Protein AF-A0A5S3WKJ3-F1 (afdb_monomer_lite)

Structure (mmCIF, N/CA/C/O backbone):
data_AF-A0A5S3WKJ3-F1
#
_entry.id   AF-A0A5S3WKJ3-F1
#
loop_
_atom_site.group_PDB
_atom_site.id
_atom_site.type_symbol
_atom_site.label_atom_id
_atom_site.label_alt_id
_atom_site.label_comp_id
_atom_site.label_asym_id
_atom_site.label_entity_id
_atom_site.label_seq_id
_atom_site.pdbx_PDB_ins_code
_atom_site.Cartn_x
_atom_site.Cartn_y
_atom_site.Cartn_z
_atom_site.occupancy
_atom_site.B_iso_or_equiv
_atom_site.auth_seq_id
_atom_site.auth_comp_id
_atom_site.auth_asym_id
_atom_site.auth_atom_id
_atom_site.pdbx_PDB_model_num
ATOM 1 N N . LYS A 1 1 ? 19.993 8.727 -23.103 1.00 55.28 1 LYS A N 1
ATOM 2 C CA . LYS A 1 1 ? 21.147 7.819 -22.820 1.00 55.28 1 LYS A CA 1
ATOM 3 C C . LYS A 1 1 ? 21.084 6.4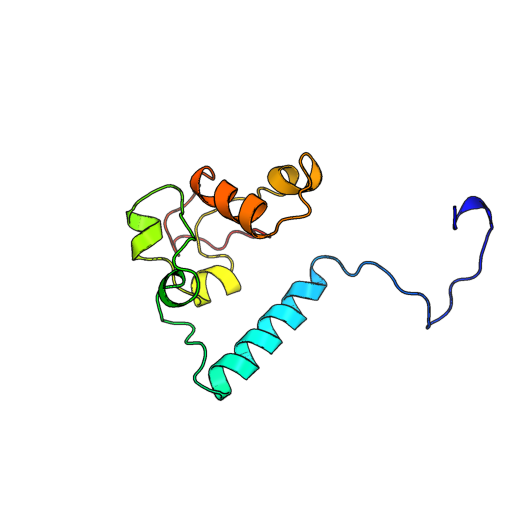81 -23.563 1.00 55.28 1 LYS A C 1
ATOM 5 O O . LYS A 1 1 ? 22.093 6.145 -24.166 1.00 55.28 1 LYS A O 1
ATOM 10 N N . TYR A 1 2 ? 19.975 5.727 -23.538 1.00 63.88 2 TYR A N 1
ATOM 11 C CA . TYR A 1 2 ? 19.833 4.488 -24.336 1.00 63.88 2 TYR A CA 1
ATOM 12 C C . TYR A 1 2 ? 19.196 4.725 -25.713 1.00 63.88 2 TYR A C 1
ATOM 14 O O . TYR A 1 2 ? 19.666 4.171 -26.702 1.00 63.88 2 TYR A O 1
ATOM 22 N N . TYR A 1 3 ? 18.191 5.607 -25.779 1.00 66.69 3 TYR A N 1
ATOM 23 C CA . TYR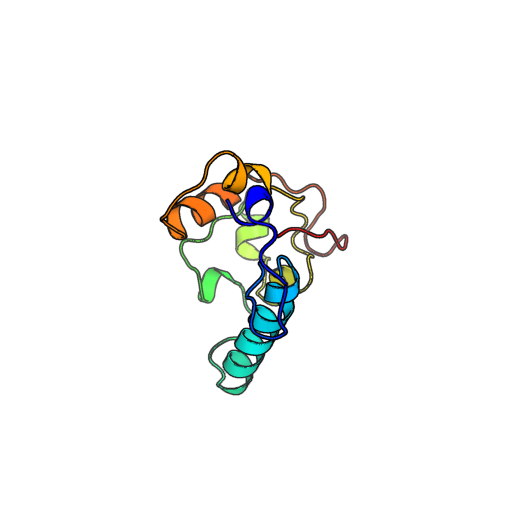 A 1 3 ? 17.475 5.958 -27.011 1.00 66.69 3 TYR A CA 1
ATOM 24 C C . TYR A 1 3 ? 18.409 6.503 -28.106 1.00 66.69 3 TYR A C 1
ATOM 26 O O 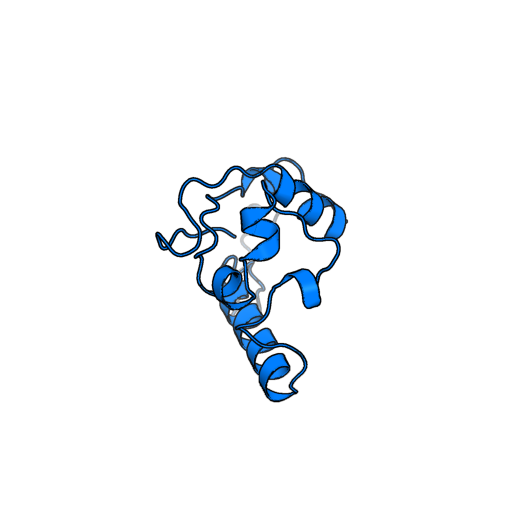. TYR A 1 3 ? 18.443 5.981 -29.217 1.00 66.69 3 TYR A O 1
ATOM 34 N N . ASP A 1 4 ? 19.268 7.461 -27.751 1.00 82.00 4 ASP A N 1
ATOM 35 C CA . ASP A 1 4 ? 20.190 8.133 -28.684 1.00 82.00 4 ASP A CA 1
ATOM 36 C C . ASP A 1 4 ? 21.238 7.186 -29.290 1.00 82.00 4 ASP A C 1
ATOM 38 O O . ASP A 1 4 ? 21.791 7.448 -30.354 1.00 82.00 4 ASP A O 1
ATOM 42 N N . LYS A 1 5 ? 21.513 6.068 -28.609 1.00 85.75 5 LYS A N 1
ATOM 43 C CA . LYS A 1 5 ? 22.529 5.085 -29.002 1.00 85.75 5 LYS A CA 1
ATOM 44 C C . LYS A 1 5 ? 21.969 3.934 -29.841 1.00 85.75 5 LYS A C 1
ATOM 46 O O . LYS A 1 5 ? 22.739 3.050 -30.199 1.00 85.75 5 LYS A O 1
ATOM 51 N N . LYS A 1 6 ? 20.656 3.924 -30.127 1.00 87.50 6 LYS A N 1
ATOM 52 C CA . LYS A 1 6 ? 19.959 2.871 -30.895 1.00 87.50 6 LYS A CA 1
ATOM 53 C C . LYS A 1 6 ? 20.316 1.449 -30.434 1.00 87.50 6 LYS A C 1
ATOM 55 O O . LYS A 1 6 ? 20.457 0.542 -31.250 1.00 87.50 6 LYS A O 1
ATOM 60 N N . ILE A 1 7 ? 20.494 1.262 -29.125 1.00 89.00 7 ILE A N 1
ATOM 61 C CA . ILE A 1 7 ? 20.833 -0.046 -28.558 1.00 89.00 7 ILE A CA 1
ATOM 62 C C . ILE A 1 7 ? 19.629 -0.978 -28.778 1.00 89.00 7 ILE A C 1
ATOM 64 O O . ILE A 1 7 ? 18.530 -0.620 -28.343 1.00 89.00 7 ILE A O 1
ATOM 68 N N . PRO A 1 8 ? 19.800 -2.141 -29.439 1.00 91.25 8 PRO A N 1
ATOM 69 C CA . PRO A 1 8 ? 18.707 -3.081 -29.651 1.00 91.25 8 PRO A CA 1
ATOM 70 C C . PRO A 1 8 ? 18.118 -3.570 -28.328 1.00 91.25 8 PRO A C 1
ATOM 72 O O . PRO A 1 8 ? 18.849 -3.875 -27.384 1.00 91.25 8 PRO A O 1
ATOM 75 N N . VAL A 1 9 ? 16.791 -3.669 -28.272 1.00 93.19 9 VAL A N 1
ATOM 76 C CA . VAL A 1 9 ? 16.100 -4.327 -27.160 1.00 93.19 9 VAL A CA 1
ATOM 77 C C . VAL A 1 9 ? 16.241 -5.838 -27.315 1.00 93.19 9 VAL A C 1
ATOM 79 O O . VAL A 1 9 ? 16.088 -6.388 -28.402 1.00 93.19 9 VAL A O 1
ATOM 82 N N . THR A 1 10 ? 16.511 -6.505 -26.203 1.00 94.12 10 THR A N 1
ATOM 83 C CA . THR A 1 10 ? 16.619 -7.954 -26.060 1.00 94.12 10 THR A CA 1
ATOM 84 C C . THR A 1 10 ? 15.654 -8.431 -24.971 1.00 94.12 10 THR A C 1
ATOM 86 O O . THR A 1 10 ? 15.255 -7.631 -24.117 1.00 94.12 10 THR A O 1
ATOM 89 N N . PRO A 1 11 ? 15.328 -9.734 -24.920 1.00 96.56 11 PRO A N 1
ATOM 90 C CA . PRO A 1 11 ? 14.527 -10.300 -23.833 1.00 96.56 11 PRO A CA 1
ATOM 91 C C . PRO A 1 11 ? 15.120 -10.104 -22.426 1.00 96.56 11 PRO A C 1
ATOM 93 O O . PRO A 1 11 ? 14.387 -10.178 -21.447 1.00 96.56 11 PRO A O 1
ATOM 96 N N . ASN A 1 12 ? 16.426 -9.828 -22.312 1.00 95.12 12 ASN A N 1
ATOM 97 C CA . ASN A 1 12 ? 17.120 -9.652 -21.032 1.00 95.12 12 ASN A CA 1
ATOM 98 C C . ASN A 1 12 ? 17.157 -8.192 -20.550 1.00 95.12 12 ASN A C 1
ATOM 100 O O . ASN A 1 12 ? 17.713 -7.902 -19.489 1.00 95.12 12 ASN A O 1
ATOM 104 N N . ASN A 1 13 ? 16.619 -7.244 -21.322 1.00 93.06 13 ASN A N 1
ATOM 105 C CA . ASN A 1 13 ? 16.571 -5.853 -20.891 1.00 93.06 13 ASN A CA 1
ATOM 106 C C . ASN A 1 13 ? 15.572 -5.678 -19.742 1.00 93.06 13 ASN A C 1
ATOM 108 O O . ASN A 1 13 ? 14.414 -6.074 -19.838 1.00 93.06 13 ASN A O 1
ATOM 112 N N . LEU A 1 14 ? 16.022 -5.031 -18.666 1.00 94.25 14 LEU A N 1
ATOM 113 C CA . LEU A 1 14 ? 15.169 -4.683 -17.536 1.00 94.25 14 LEU A CA 1
ATOM 114 C C . LEU A 1 14 ? 14.416 -3.382 -17.818 1.00 94.25 14 LEU A C 1
ATOM 116 O O . LEU A 1 14 ? 15.004 -2.388 -18.249 1.00 94.25 14 LEU A O 1
ATOM 120 N N . PHE A 1 15 ? 13.123 -3.386 -17.505 1.00 94.19 15 PHE A N 1
ATOM 121 C CA . PHE A 1 15 ? 12.244 -2.228 -17.613 1.00 94.19 15 PHE A CA 1
ATOM 122 C C . PHE A 1 15 ? 11.518 -2.001 -16.290 1.00 94.19 15 PHE A C 1
ATOM 124 O O . PHE A 1 15 ? 11.228 -2.941 -15.550 1.00 94.19 15 PHE A O 1
ATOM 131 N N . ALA A 1 16 ? 11.193 -0.744 -15.997 1.00 94.44 16 ALA A N 1
ATOM 132 C CA . ALA A 1 16 ? 10.302 -0.436 -14.891 1.00 94.44 16 ALA A CA 1
ATOM 133 C C . ALA A 1 16 ? 8.894 -0.949 -15.227 1.00 94.44 16 ALA A C 1
ATOM 135 O O . ALA A 1 16 ? 8.246 -0.439 -16.137 1.00 94.44 16 ALA A O 1
ATOM 136 N N . ILE A 1 17 ? 8.416 -1.943 -14.478 1.00 96.38 17 ILE A N 1
ATOM 137 C CA . ILE A 1 17 ? 7.096 -2.558 -14.700 1.00 96.38 17 ILE A CA 1
ATOM 138 C C . ILE A 1 17 ? 5.949 -1.800 -14.007 1.00 96.38 17 ILE A C 1
ATOM 140 O O . ILE A 1 17 ? 4.787 -2.191 -14.101 1.00 96.38 17 ILE A O 1
ATOM 144 N N . GLY A 1 18 ? 6.267 -0.718 -13.289 1.00 94.62 18 GLY A N 1
ATOM 145 C CA . GLY A 1 18 ? 5.292 0.156 -12.639 1.00 94.62 18 GLY A CA 1
ATOM 146 C C . GLY A 1 18 ? 4.325 -0.607 -11.732 1.00 94.62 18 GLY A C 1
ATOM 147 O O . GLY A 1 18 ? 4.737 -1.362 -10.851 1.00 94.62 18 GLY A O 1
ATOM 148 N N . SER A 1 19 ? 3.025 -0.410 -11.950 1.00 96.25 19 SER A N 1
ATOM 149 C CA . SER A 1 19 ? 1.971 -1.007 -11.123 1.00 96.25 19 SER A CA 1
ATOM 150 C C . SER A 1 19 ? 1.903 -2.533 -11.174 1.00 96.25 19 SER A C 1
ATOM 152 O O . SER A 1 19 ? 1.307 -3.108 -10.266 1.00 96.25 19 SER A O 1
ATOM 154 N N . CYS A 1 20 ? 2.549 -3.203 -12.137 1.00 97.75 20 CYS A N 1
ATOM 155 C CA . CYS A 1 20 ? 2.663 -4.667 -12.127 1.00 97.75 20 CYS A CA 1
ATOM 156 C C . CYS A 1 20 ? 3.356 -5.182 -10.854 1.00 97.75 20 CYS A C 1
ATOM 158 O O . CYS A 1 20 ? 3.055 -6.279 -10.391 1.00 97.75 20 CYS A O 1
ATOM 160 N N . THR A 1 21 ? 4.202 -4.362 -10.219 1.00 97.88 21 THR A N 1
ATOM 161 C CA . THR A 1 21 ? 4.813 -4.662 -8.916 1.00 97.88 21 THR A CA 1
ATOM 162 C C . THR A 1 21 ? 3.777 -4.978 -7.830 1.00 97.88 21 THR A C 1
ATOM 164 O O . THR A 1 21 ? 4.061 -5.782 -6.947 1.00 97.88 21 THR A O 1
ATOM 167 N N . LYS A 1 22 ? 2.553 -4.427 -7.901 1.00 97.88 22 LYS A N 1
ATOM 168 C CA . LYS A 1 22 ? 1.496 -4.692 -6.905 1.00 97.88 22 LYS A CA 1
ATOM 169 C C . LYS A 1 22 ? 1.085 -6.161 -6.856 1.00 97.88 22 LYS A C 1
ATOM 171 O O . LYS A 1 22 ? 0.777 -6.649 -5.776 1.00 97.88 22 LYS A O 1
ATOM 176 N N . ALA A 1 23 ? 1.119 -6.868 -7.989 1.00 98.12 23 ALA A N 1
ATOM 177 C CA . ALA A 1 23 ? 0.834 -8.301 -8.018 1.00 98.12 23 ALA A CA 1
ATOM 178 C C . ALA A 1 23 ? 1.875 -9.086 -7.204 1.00 98.12 23 ALA A C 1
ATOM 180 O O . ALA A 1 23 ? 1.512 -9.968 -6.431 1.00 98.12 23 ALA A O 1
ATOM 181 N N . LEU A 1 24 ? 3.155 -8.706 -7.303 1.00 98.31 24 LEU A N 1
ATOM 182 C CA . LEU A 1 24 ? 4.220 -9.297 -6.494 1.00 98.31 24 LEU A CA 1
ATOM 183 C C . LEU A 1 24 ? 4.056 -8.930 -5.013 1.00 98.31 24 LEU A C 1
ATOM 185 O O . LEU A 1 24 ? 4.203 -9.790 -4.155 1.00 98.31 24 LEU A O 1
ATOM 189 N N . THR A 1 25 ? 3.708 -7.677 -4.694 1.00 98.12 25 THR A N 1
ATOM 190 C CA . THR A 1 25 ? 3.417 -7.265 -3.310 1.00 98.12 25 THR A CA 1
ATOM 191 C C . THR A 1 25 ? 2.259 -8.064 -2.708 1.00 98.12 25 THR A C 1
ATOM 193 O O . T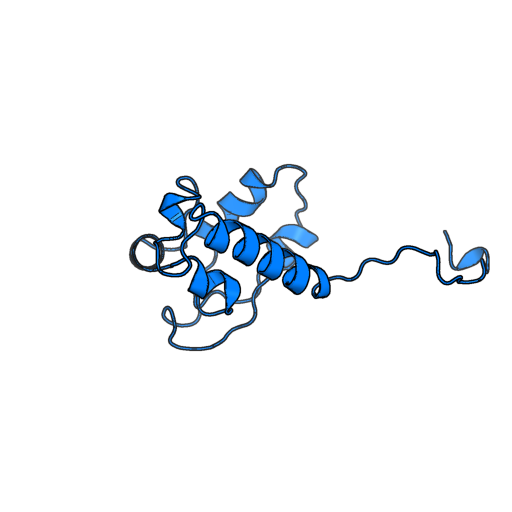HR A 1 25 ? 2.372 -8.518 -1.572 1.00 98.12 25 THR A O 1
ATOM 196 N N . ALA A 1 26 ? 1.175 -8.269 -3.460 1.00 98.25 26 ALA A N 1
ATOM 197 C CA . ALA A 1 26 ? 0.032 -9.065 -3.020 1.00 98.25 26 ALA A CA 1
ATOM 198 C C . ALA A 1 26 ? 0.414 -10.536 -2.798 1.00 98.25 26 ALA A C 1
ATOM 200 O O . ALA A 1 26 ? 0.085 -11.081 -1.752 1.00 98.25 26 ALA A O 1
ATOM 201 N N . ALA A 1 27 ? 1.171 -11.146 -3.717 1.00 98.44 27 ALA A N 1
ATOM 202 C CA . ALA A 1 27 ? 1.656 -12.517 -3.555 1.00 98.44 27 ALA A CA 1
ATOM 203 C C . ALA A 1 27 ? 2.558 -12.676 -2.316 1.00 98.44 27 ALA A C 1
ATOM 205 O O . ALA A 1 27 ? 2.432 -13.646 -1.578 1.00 98.44 27 ALA A O 1
ATOM 206 N N . THR A 1 28 ? 3.430 -11.703 -2.033 1.00 98.44 28 THR A N 1
ATOM 207 C CA . THR A 1 28 ? 4.252 -11.718 -0.812 1.00 98.44 28 THR A CA 1
ATOM 208 C C . THR A 1 28 ? 3.405 -11.623 0.458 1.00 98.44 28 THR A C 1
ATOM 210 O O . THR A 1 28 ? 3.723 -12.278 1.446 1.00 98.44 28 THR A O 1
ATOM 213 N N . LEU A 1 29 ? 2.334 -10.820 0.455 1.00 98.38 29 LEU A N 1
ATOM 214 C CA . LEU A 1 29 ? 1.400 -10.761 1.585 1.00 98.38 29 LEU A CA 1
ATOM 215 C C . LEU A 1 29 ? 0.667 -12.093 1.792 1.00 98.38 29 LEU A C 1
ATOM 217 O O . LEU A 1 29 ? 0.425 -12.455 2.938 1.00 98.38 29 LEU A O 1
ATOM 221 N N . ASP A 1 30 ? 0.392 -12.829 0.716 1.00 98.31 30 ASP A N 1
ATOM 222 C CA . ASP A 1 30 ? -0.242 -14.152 0.759 1.00 98.31 30 ASP A CA 1
ATOM 223 C C . ASP A 1 30 ? 0.645 -15.203 1.408 1.00 98.31 30 ASP A C 1
ATOM 225 O O . ASP A 1 30 ? 0.230 -15.853 2.363 1.00 98.31 30 ASP A O 1
ATOM 229 N N . LEU A 1 31 ? 1.920 -15.246 1.022 1.00 98.69 31 LEU A N 1
ATOM 230 C CA . LEU A 1 31 ? 2.906 -16.094 1.694 1.00 98.69 31 LEU A CA 1
ATOM 231 C C . LEU A 1 31 ? 3.028 -15.759 3.191 1.00 98.69 31 LEU A C 1
ATOM 233 O O . LEU A 1 31 ? 3.160 -16.647 4.029 1.00 98.69 31 LEU A O 1
ATOM 237 N N . LEU A 1 32 ? 2.969 -14.471 3.552 1.00 98.56 32 LEU A N 1
ATOM 238 C CA . LEU A 1 32 ? 2.986 -14.055 4.957 1.00 98.56 32 LEU A CA 1
ATOM 239 C C . LEU A 1 32 ? 1.703 -14.440 5.699 1.00 98.56 32 LEU A C 1
ATOM 241 O O . LEU A 1 32 ? 1.757 -14.663 6.910 1.00 98.56 32 LEU A O 1
ATOM 245 N N . GLN A 1 33 ? 0.563 -14.492 5.014 1.00 98.38 33 GLN A N 1
ATOM 246 C CA . GLN A 1 33 ? -0.683 -14.951 5.607 1.00 98.38 33 GLN A CA 1
ATOM 247 C C . GLN A 1 33 ? -0.686 -16.464 5.833 1.00 98.38 33 GLN A C 1
ATOM 249 O O . GLN A 1 33 ? -1.075 -16.890 6.920 1.00 98.38 33 GLN A O 1
ATOM 254 N N . ASP A 1 34 ? -0.186 -17.254 4.882 1.00 98.44 34 ASP A N 1
ATOM 255 C CA . ASP A 1 34 ? -0.012 -18.705 5.043 1.00 98.44 34 ASP A CA 1
ATOM 256 C C . ASP A 1 34 ? 0.899 -19.034 6.238 1.00 98.44 34 ASP A C 1
ATOM 258 O O . ASP A 1 34 ? 0.618 -19.934 7.032 1.00 98.44 34 ASP A O 1
ATOM 262 N N . ASP A 1 35 ? 1.937 -18.219 6.445 1.00 98.50 35 ASP A N 1
ATOM 263 C CA . ASP A 1 35 ? 2.831 -18.281 7.605 1.00 98.50 35 ASP A CA 1
ATOM 264 C C . ASP A 1 35 ? 2.203 -17.753 8.918 1.00 98.50 35 ASP A C 1
ATOM 266 O O . ASP A 1 35 ? 2.880 -17.698 9.948 1.00 98.50 35 ASP A O 1
ATOM 270 N N . ASN A 1 36 ? 0.937 -17.322 8.912 1.00 98.00 36 ASN A N 1
ATOM 271 C CA . ASN A 1 36 ? 0.241 -16.659 10.025 1.00 98.00 36 ASN A CA 1
ATOM 272 C C . ASN A 1 36 ? 0.932 -15.378 10.545 1.00 98.00 36 ASN A C 1
ATOM 274 O O . ASN A 1 36 ? 0.713 -14.956 11.684 1.00 98.00 36 ASN A O 1
ATOM 278 N N . LYS A 1 37 ? 1.765 -14.728 9.723 1.00 98.38 37 LYS A N 1
ATOM 279 C CA . LYS A 1 37 ? 2.476 -13.481 10.066 1.00 98.38 37 LYS A CA 1
ATOM 280 C C . LYS A 1 37 ? 1.647 -12.235 9.777 1.00 98.38 37 LYS A C 1
ATOM 282 O O . LYS A 1 37 ? 1.849 -11.209 10.422 1.00 98.38 37 LYS A O 1
ATOM 287 N N . VAL A 1 38 ? 0.721 -12.312 8.825 1.00 98.38 38 VAL A N 1
ATOM 288 C CA . VAL A 1 38 ? -0.219 -11.241 8.467 1.00 98.38 38 VAL A CA 1
ATOM 289 C C . VAL A 1 38 ? -1.626 -11.824 8.377 1.00 98.38 38 VAL A C 1
ATOM 291 O O . VAL A 1 38 ? -1.811 -12.948 7.938 1.00 98.38 38 VAL A O 1
ATOM 294 N N . ASN A 1 39 ? -2.632 -11.065 8.797 1.00 98.44 39 ASN A N 1
ATOM 295 C CA . ASN A 1 39 ? -4.036 -11.399 8.597 1.00 98.44 39 ASN A CA 1
ATOM 296 C C . ASN A 1 39 ? -4.704 -10.221 7.893 1.00 98.44 39 ASN A C 1
ATOM 298 O O . ASN A 1 39 ? -4.667 -9.090 8.387 1.00 98.44 39 ASN A O 1
ATOM 302 N N . TYR A 1 40 ? -5.321 -10.486 6.744 1.00 98.44 40 TYR A N 1
ATOM 303 C CA . TYR A 1 40 ? -5.972 -9.457 5.937 1.00 98.44 40 TYR A CA 1
ATOM 304 C C . TYR A 1 40 ? -7.066 -8.683 6.677 1.00 98.44 40 TYR A C 1
ATOM 306 O O . TYR A 1 40 ? -7.277 -7.502 6.391 1.00 98.44 40 TYR A O 1
ATOM 314 N N . ASP A 1 41 ? -7.724 -9.317 7.643 1.00 98.31 41 ASP A N 1
ATOM 315 C CA . ASP A 1 41 ? -8.862 -8.771 8.380 1.00 98.31 41 ASP A CA 1
ATOM 316 C C . ASP A 1 41 ? -8.474 -8.121 9.715 1.00 98.31 41 ASP A C 1
ATOM 318 O O . ASP A 1 41 ? -9.343 -7.710 10.485 1.00 98.31 41 ASP A O 1
ATOM 322 N N . LYS A 1 42 ? -7.169 -7.961 9.970 1.00 98.50 42 LYS A N 1
ATOM 323 C CA . LYS A 1 42 ? -6.648 -7.224 11.125 1.00 98.50 42 LYS A CA 1
ATOM 324 C C . LYS A 1 42 ? -6.327 -5.760 10.802 1.00 98.50 42 LYS A C 1
ATOM 326 O O . LYS A 1 42 ? -5.939 -5.453 9.667 1.00 98.50 42 LYS A O 1
ATOM 331 N N . PRO A 1 43 ? -6.440 -4.845 11.789 1.00 98.25 43 PRO A N 1
ATOM 332 C CA . PRO A 1 43 ? -6.015 -3.457 11.644 1.00 98.25 43 PRO A CA 1
ATOM 333 C C . PRO A 1 43 ? -4.576 -3.367 11.138 1.00 98.25 43 PRO A C 1
ATOM 335 O O . PRO A 1 43 ? -3.667 -3.968 11.710 1.00 98.25 43 PRO A O 1
ATOM 338 N N . VAL A 1 44 ? -4.335 -2.571 10.094 1.00 97.94 44 VAL A N 1
ATOM 339 C CA . VAL A 1 44 ? -2.987 -2.457 9.503 1.00 97.94 44 VAL A CA 1
ATOM 340 C C . VAL A 1 44 ? -1.947 -1.965 10.518 1.00 97.94 44 VAL A C 1
ATOM 342 O O . VAL A 1 44 ? -0.772 -2.327 10.461 1.00 97.94 44 VAL A O 1
ATOM 345 N N . ARG A 1 45 ? -2.389 -1.166 11.491 1.00 97.81 45 ARG A N 1
ATOM 346 C CA . ARG A 1 45 ? -1.542 -0.595 12.540 1.00 97.81 45 ARG A CA 1
ATOM 347 C C . ARG A 1 45 ? -1.048 -1.611 13.569 1.00 97.81 45 ARG A C 1
ATOM 349 O O . ARG A 1 45 ? -0.119 -1.278 14.295 1.00 97.81 45 ARG A O 1
ATOM 356 N N . GLU A 1 46 ? -1.589 -2.833 13.606 1.00 97.94 46 GLU A N 1
ATOM 357 C CA . GLU A 1 46 ? -0.961 -3.933 14.358 1.00 97.94 46 GLU A CA 1
ATOM 358 C C . GLU A 1 46 ? 0.418 -4.285 13.779 1.00 97.94 46 GLU A C 1
ATOM 360 O O . GLU A 1 46 ? 1.334 -4.632 14.519 1.00 97.94 46 GLU A O 1
ATOM 365 N N . TYR A 1 47 ? 0.583 -4.143 12.460 1.00 97.50 47 TYR A N 1
ATOM 366 C CA . TYR A 1 47 ? 1.827 -4.439 11.746 1.00 97.50 47 TYR A CA 1
ATOM 367 C C . TYR A 1 47 ? 2.686 -3.188 11.519 1.00 97.50 47 TYR A C 1
ATOM 369 O O . TYR A 1 47 ? 3.911 -3.273 11.449 1.00 97.50 47 TYR A O 1
ATOM 377 N N . LEU A 1 48 ? 2.049 -2.018 11.397 1.00 96.31 48 LEU A N 1
ATOM 378 C CA . LEU A 1 48 ? 2.693 -0.728 11.135 1.00 96.31 48 LEU A CA 1
ATOM 379 C C . LEU A 1 48 ? 2.248 0.326 12.169 1.00 96.31 48 LEU A C 1
ATOM 381 O O . LEU A 1 48 ? 1.477 1.225 11.833 1.00 96.31 48 LEU A O 1
ATOM 385 N N . PRO A 1 49 ? 2.730 0.271 13.423 1.00 95.69 49 PRO A N 1
ATOM 386 C CA . PRO A 1 49 ? 2.224 1.123 14.507 1.00 95.69 49 PRO A CA 1
ATOM 387 C C . PRO A 1 49 ? 2.471 2.625 14.291 1.00 95.69 49 PRO A C 1
ATOM 389 O O . PRO A 1 49 ? 1.726 3.461 14.800 1.00 95.69 49 PRO A O 1
ATOM 392 N N . ALA A 1 50 ? 3.492 2.984 13.506 1.00 95.88 50 ALA A N 1
ATOM 393 C CA . ALA A 1 50 ? 3.802 4.371 13.163 1.00 95.88 50 ALA A CA 1
ATOM 394 C C . ALA A 1 50 ? 2.929 4.944 12.025 1.00 95.88 50 ALA A C 1
ATOM 396 O O . ALA A 1 50 ? 3.001 6.145 11.760 1.00 95.88 50 ALA A O 1
ATOM 397 N N . LEU A 1 51 ? 2.129 4.118 11.339 1.00 97.50 51 LEU A N 1
ATOM 398 C CA . LEU A 1 51 ? 1.253 4.564 10.256 1.00 97.50 51 LEU A CA 1
ATOM 399 C C . LEU A 1 51 ? 0.070 5.362 10.820 1.00 97.50 51 LEU A C 1
ATOM 401 O O . LEU A 1 51 ? -0.708 4.857 11.628 1.00 97.50 51 LEU A O 1
ATOM 405 N N . GLN A 1 52 ? -0.070 6.602 10.357 1.00 98.12 52 GLN A N 1
ATOM 406 C CA . GLN A 1 52 ? -1.189 7.487 10.671 1.00 98.12 52 GLN A CA 1
ATOM 407 C C . GLN A 1 52 ? -1.929 7.841 9.379 1.00 98.12 52 GLN A C 1
ATOM 409 O O . GLN A 1 52 ? -1.301 8.167 8.369 1.00 98.12 52 GLN A O 1
ATOM 414 N N . PHE A 1 53 ? -3.254 7.781 9.429 1.00 98.25 53 PHE A N 1
ATOM 415 C CA . PHE A 1 53 ? -4.168 8.273 8.405 1.00 98.25 53 PHE A CA 1
ATOM 416 C C . PHE A 1 53 ? -4.724 9.642 8.803 1.00 98.25 53 PHE A C 1
ATOM 418 O O . PHE A 1 53 ? -4.469 10.128 9.902 1.00 98.25 53 PHE A O 1
ATOM 425 N N . TYR A 1 54 ? -5.495 10.248 7.902 1.00 98.31 54 TYR A N 1
ATOM 426 C CA . TYR A 1 54 ? -6.034 11.601 8.046 1.00 98.31 54 TYR A CA 1
ATOM 427 C C . TYR A 1 54 ? -6.828 11.853 9.333 1.00 98.31 54 TYR A C 1
ATOM 429 O O . TYR A 1 54 ? -6.837 12.968 9.846 1.00 98.31 54 TYR A O 1
ATOM 437 N N . ASN A 1 55 ? -7.504 10.832 9.867 1.00 98.06 55 ASN A N 1
ATOM 438 C CA . ASN A 1 55 ? -8.282 10.953 11.095 1.00 98.06 55 ASN A CA 1
ATOM 439 C C . ASN A 1 55 ? -8.316 9.645 11.906 1.00 98.06 55 ASN A C 1
ATOM 441 O O . ASN A 1 55 ? -7.993 8.559 11.411 1.00 98.06 55 ASN A O 1
ATOM 445 N N . GLU A 1 56 ? -8.768 9.753 13.158 1.00 97.88 56 GLU A N 1
ATOM 446 C CA . GLU A 1 56 ? -8.843 8.629 14.101 1.00 97.88 56 GLU A CA 1
ATOM 447 C C . GLU A 1 56 ? -9.781 7.506 13.645 1.00 97.88 56 GLU A C 1
ATOM 449 O O . GLU A 1 56 ? -9.519 6.329 13.892 1.00 97.88 56 GLU A O 1
ATOM 454 N N . GLN A 1 57 ? -10.846 7.832 12.907 1.00 97.44 57 GLN A N 1
ATOM 455 C CA . GLN A 1 57 ? -11.739 6.815 12.358 1.00 97.44 57 GLN A CA 1
ATOM 456 C C . GLN A 1 57 ? -11.009 5.910 11.355 1.00 97.44 57 GLN A C 1
ATOM 458 O O . GLN A 1 57 ? -11.202 4.694 11.378 1.00 97.44 57 GLN A O 1
ATOM 463 N N . MET A 1 58 ? -10.168 6.479 10.491 1.00 98.44 58 MET A N 1
ATOM 464 C CA . MET A 1 58 ? -9.334 5.715 9.561 1.00 98.44 58 MET A CA 1
ATOM 465 C C . MET A 1 58 ? -8.267 4.908 10.295 1.00 98.44 58 MET A C 1
ATOM 467 O O . MET A 1 58 ? -8.098 3.724 10.004 1.00 98.44 58 MET A O 1
ATOM 471 N N . ASN A 1 59 ? -7.621 5.513 11.295 1.00 98.25 59 ASN A N 1
ATOM 472 C CA . ASN A 1 59 ? -6.654 4.835 12.157 1.00 98.25 59 ASN A CA 1
ATOM 473 C C . ASN A 1 59 ? -7.243 3.588 12.834 1.00 98.25 59 ASN A C 1
ATOM 475 O O . ASN A 1 59 ? -6.566 2.566 12.917 1.00 98.25 59 ASN A O 1
ATOM 479 N N . ALA A 1 60 ? -8.499 3.651 13.275 1.00 97.56 60 ALA A N 1
ATOM 480 C CA . ALA A 1 60 ? -9.160 2.548 13.963 1.00 97.56 60 ALA A CA 1
ATOM 481 C C . ALA A 1 60 ? -9.727 1.466 13.025 1.00 97.56 60 ALA A C 1
ATOM 483 O O . ALA A 1 60 ? -9.838 0.310 13.430 1.00 97.56 60 ALA A O 1
ATOM 484 N N . LYS A 1 61 ? -10.141 1.823 11.800 1.00 98.00 61 LYS A N 1
ATOM 485 C CA . LYS A 1 61 ? -10.962 0.940 10.947 1.00 98.00 61 LYS A CA 1
ATOM 486 C C . LYS A 1 61 ? -10.229 0.312 9.760 1.00 98.00 61 LYS A C 1
ATOM 488 O O . LYS A 1 61 ? -10.713 -0.700 9.251 1.00 98.00 61 LYS A O 1
ATOM 493 N N . ILE A 1 62 ? -9.124 0.897 9.288 1.00 98.69 62 ILE A N 1
ATOM 494 C CA . ILE A 1 62 ? -8.420 0.388 8.101 1.00 98.69 62 ILE A CA 1
ATOM 495 C C . ILE A 1 62 ? -7.689 -0.916 8.435 1.00 98.69 62 ILE A C 1
ATOM 497 O O . ILE A 1 62 ? -6.807 -0.964 9.297 1.00 98.69 62 ILE A O 1
ATOM 501 N N . ILE A 1 63 ? -8.035 -1.969 7.696 1.00 98.75 63 ILE A N 1
ATOM 502 C CA . ILE A 1 63 ? -7.386 -3.285 7.762 1.00 98.75 63 ILE A CA 1
ATOM 503 C C . ILE A 1 63 ? -6.444 -3.490 6.574 1.00 98.75 63 ILE A C 1
ATOM 505 O O . ILE A 1 63 ? -6.488 -2.750 5.588 1.00 98.75 63 ILE A O 1
ATOM 509 N N . VAL A 1 64 ? -5.609 -4.526 6.636 1.00 98.62 64 VAL A N 1
ATOM 510 C CA . VAL A 1 64 ? -4.669 -4.870 5.553 1.00 98.62 64 VAL A CA 1
ATOM 511 C C . VAL A 1 64 ? -5.399 -5.079 4.214 1.00 98.62 64 VAL A C 1
ATOM 513 O O . VAL A 1 64 ? -4.967 -4.548 3.188 1.00 98.62 64 VAL A O 1
ATOM 516 N N . ARG A 1 65 ? -6.560 -5.751 4.218 1.00 98.62 65 ARG A N 1
ATOM 517 C CA . ARG A 1 65 ? -7.386 -5.976 3.017 1.00 98.62 65 ARG A CA 1
ATOM 518 C C . ARG A 1 65 ? -7.826 -4.678 2.335 1.00 98.62 65 ARG A C 1
ATOM 520 O O . ARG A 1 65 ? -7.915 -4.635 1.107 1.00 98.62 65 ARG A O 1
ATOM 527 N N . ASP A 1 66 ? -8.096 -3.618 3.098 1.00 98.62 66 ASP A N 1
ATOM 528 C CA . ASP A 1 66 ? -8.531 -2.329 2.543 1.00 98.62 66 ASP A CA 1
ATOM 529 C C . ASP A 1 66 ? -7.406 -1.672 1.726 1.00 98.62 66 ASP A C 1
ATOM 531 O O . ASP A 1 66 ? -7.682 -1.063 0.688 1.00 98.62 66 ASP A O 1
ATOM 535 N N . LEU A 1 67 ? -6.143 -1.849 2.146 1.00 97.94 67 LEU A N 1
ATOM 536 C CA . LEU A 1 67 ? -4.971 -1.398 1.387 1.00 97.94 67 LEU A CA 1
ATOM 537 C C . LEU A 1 67 ? -4.821 -2.182 0.081 1.00 97.94 67 LEU A C 1
ATOM 539 O O . LEU A 1 67 ? -4.683 -1.591 -0.988 1.00 97.94 67 LEU A O 1
ATOM 543 N N . MET A 1 68 ? -4.902 -3.513 0.161 1.00 98.12 68 MET A N 1
ATOM 544 C CA . MET A 1 68 ? -4.723 -4.409 -0.989 1.00 98.12 68 MET A CA 1
ATOM 545 C C . MET A 1 68 ? -5.812 -4.242 -2.056 1.00 98.12 68 MET A C 1
ATOM 547 O O . MET A 1 68 ? -5.573 -4.499 -3.233 1.00 98.12 68 MET A O 1
ATOM 551 N N . SER A 1 69 ? -7.014 -3.831 -1.648 1.00 98.00 69 SER A N 1
ATOM 552 C CA . SER A 1 69 ? -8.195 -3.759 -2.516 1.00 98.00 69 SER A CA 1
ATOM 553 C C . SER A 1 69 ? -8.582 -2.343 -2.941 1.00 98.00 69 SER A C 1
ATOM 555 O O . SER A 1 69 ? -9.619 -2.174 -3.581 1.00 98.00 69 SER A O 1
ATOM 557 N N . HIS A 1 70 ? -7.767 -1.330 -2.624 1.00 98.19 70 HIS A N 1
ATOM 558 C CA . HIS A 1 70 ? -8.047 0.075 -2.938 1.00 98.19 70 HIS A CA 1
ATOM 559 C C . HIS A 1 70 ? -9.375 0.583 -2.340 1.00 98.19 70 HIS A C 1
ATOM 561 O O . HIS A 1 70 ? -10.168 1.247 -3.012 1.00 98.19 70 HIS A O 1
ATOM 567 N N . ARG A 1 71 ? -9.641 0.250 -1.069 1.00 98.12 71 ARG A N 1
ATOM 568 C CA . ARG A 1 71 ? -10.903 0.569 -0.368 1.00 98.12 71 ARG A CA 1
ATOM 569 C C . ARG A 1 71 ? -10.728 1.439 0.877 1.00 98.12 71 ARG A C 1
ATOM 571 O O . ARG A 1 71 ? -11.618 1.502 1.721 1.00 98.12 71 ARG A O 1
ATOM 578 N N . THR A 1 72 ? -9.610 2.148 0.985 1.00 98.00 72 THR A N 1
ATOM 579 C CA . THR A 1 72 ? -9.346 3.093 2.084 1.00 98.00 72 THR A CA 1
ATOM 580 C C . THR A 1 72 ? -10.143 4.393 1.984 1.00 98.00 72 THR A C 1
ATOM 582 O O . THR A 1 72 ? -10.327 5.055 2.998 1.00 98.00 72 THR A O 1
ATOM 585 N N . GLY A 1 73 ? -10.590 4.764 0.778 1.00 97.81 73 GLY A N 1
ATOM 586 C CA . GLY A 1 73 ? -11.188 6.074 0.488 1.00 97.81 73 GLY A CA 1
ATOM 587 C C . GLY A 1 73 ? -10.172 7.172 0.145 1.00 97.81 73 GLY A C 1
ATOM 588 O O . GLY A 1 73 ? -10.570 8.308 -0.123 1.00 97.81 73 GLY A O 1
ATOM 589 N N . LEU A 1 74 ? -8.871 6.845 0.136 1.00 97.62 74 LEU A N 1
ATOM 590 C CA . LEU A 1 74 ? -7.809 7.765 -0.269 1.00 97.62 74 LEU A CA 1
ATOM 591 C C . LEU A 1 74 ? -7.744 7.896 -1.802 1.00 97.62 74 LEU A C 1
ATOM 593 O O . LEU A 1 74 ? -7.653 6.876 -2.497 1.00 97.62 74 LEU A O 1
ATOM 597 N N . PRO A 1 75 ? -7.716 9.126 -2.351 1.00 95.69 75 PRO A N 1
ATOM 598 C CA . PRO A 1 75 ? -7.415 9.344 -3.758 1.00 95.69 75 PRO A CA 1
ATOM 599 C C . PRO A 1 75 ? -5.924 9.115 -4.051 1.00 95.69 75 PRO A C 1
ATOM 601 O O . PRO A 1 75 ? -5.101 8.882 -3.162 1.00 95.69 75 PRO A O 1
ATOM 604 N N . ARG A 1 76 ? -5.555 9.195 -5.333 1.00 94.62 76 ARG A N 1
ATOM 605 C CA . ARG A 1 76 ? -4.147 9.141 -5.741 1.00 94.62 76 ARG A CA 1
ATOM 606 C C . ARG A 1 76 ? -3.386 10.343 -5.195 1.00 94.62 76 ARG A C 1
ATOM 608 O O . ARG A 1 76 ? -3.793 11.480 -5.403 1.00 94.62 76 ARG A O 1
ATOM 615 N N . HIS A 1 77 ? -2.224 10.073 -4.613 1.00 93.56 77 HIS A N 1
ATOM 616 C CA . HIS A 1 77 ? -1.283 11.085 -4.136 1.00 93.56 77 HIS A CA 1
ATOM 617 C C . HIS A 1 77 ? 0.097 10.901 -4.777 1.00 93.56 77 HIS A C 1
ATOM 619 O O . HIS A 1 77 ? 1.123 11.126 -4.142 1.00 93.56 77 HIS A O 1
ATOM 625 N N . ASP A 1 78 ? 0.140 10.502 -6.049 1.00 91.69 78 ASP A N 1
ATOM 626 C CA . ASP A 1 78 ? 1.371 10.138 -6.766 1.00 91.69 78 ASP A CA 1
ATOM 627 C C . ASP A 1 78 ? 2.412 11.277 -6.759 1.00 91.69 78 ASP A C 1
ATOM 629 O O . ASP A 1 78 ? 3.607 11.055 -6.558 1.00 91.69 78 ASP A O 1
ATOM 633 N N . TYR A 1 79 ? 1.967 12.532 -6.884 1.00 91.00 79 TYR A N 1
ATOM 634 C CA . TYR A 1 79 ? 2.851 13.700 -6.788 1.00 91.00 79 TYR A CA 1
ATOM 635 C C . TYR A 1 79 ? 3.527 13.838 -5.423 1.00 91.00 79 TYR A C 1
ATOM 637 O O . TYR A 1 79 ? 4.631 14.381 -5.355 1.00 91.00 79 TYR A O 1
ATOM 645 N N . SER A 1 80 ? 2.917 13.313 -4.354 1.00 90.25 80 SER A N 1
ATOM 646 C CA . SER A 1 80 ? 3.500 13.370 -3.016 1.00 90.25 80 SER A CA 1
ATOM 647 C C . SER A 1 80 ? 4.841 12.649 -2.949 1.00 90.25 80 SER A C 1
ATOM 649 O O . SER A 1 80 ? 5.679 13.087 -2.176 1.00 90.25 80 SER A O 1
ATOM 651 N N . TRP A 1 81 ? 5.098 11.620 -3.768 1.00 86.50 81 TRP A N 1
ATOM 652 C CA . TRP A 1 81 ? 6.408 10.960 -3.839 1.00 86.50 81 TRP A CA 1
ATOM 653 C C . TRP A 1 81 ? 7.178 11.240 -5.131 1.00 86.50 81 TRP A C 1
ATOM 655 O O . TRP A 1 81 ? 8.403 11.187 -5.104 1.00 86.50 81 TRP A O 1
ATOM 665 N N . TYR A 1 82 ? 6.510 11.552 -6.250 1.00 89.25 82 TYR A N 1
ATOM 666 C CA . TYR A 1 82 ? 7.205 11.783 -7.524 1.00 89.25 82 TYR A CA 1
ATOM 667 C C . TYR A 1 82 ? 7.764 13.201 -7.584 1.00 89.25 82 TYR A C 1
ATOM 669 O O . TYR A 1 82 ? 8.872 13.400 -8.073 1.00 89.25 82 TYR A O 1
ATOM 677 N N . GLY A 1 83 ? 7.014 14.178 -7.064 1.00 91.75 83 GLY A N 1
ATOM 678 C CA . GLY A 1 83 ? 7.457 15.569 -6.978 1.00 91.75 83 GLY A CA 1
ATOM 679 C C . GLY A 1 83 ? 8.413 15.819 -5.812 1.00 91.75 83 GLY A C 1
ATOM 680 O O . GLY A 1 83 ? 9.262 16.700 -5.895 1.00 91.75 83 GLY A O 1
ATOM 681 N N . PHE A 1 84 ? 8.311 15.018 -4.747 1.00 91.56 84 PHE A N 1
ATOM 682 C CA . PHE A 1 84 ? 9.098 15.181 -3.521 1.00 91.56 84 PHE A CA 1
ATOM 683 C C . PHE A 1 84 ? 9.730 13.851 -3.080 1.00 91.56 84 PHE A C 1
ATOM 685 O O . PHE A 1 84 ? 9.391 13.333 -2.008 1.00 91.56 84 PHE A O 1
ATOM 692 N N . PRO A 1 85 ? 10.616 13.248 -3.890 1.0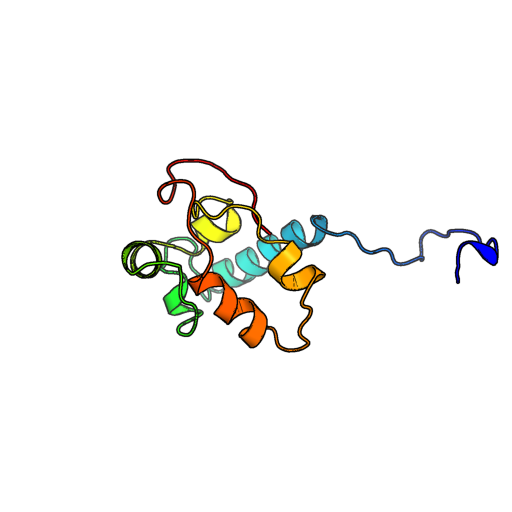0 91.19 85 PRO A N 1
ATOM 693 C CA . PRO A 1 85 ? 11.174 11.936 -3.590 1.00 91.19 85 PRO A CA 1
ATOM 694 C C . PRO A 1 85 ? 11.946 11.941 -2.266 1.00 91.19 85 PRO A C 1
ATOM 696 O O . PRO A 1 85 ? 12.545 12.938 -1.868 1.00 91.19 85 PRO A O 1
ATOM 699 N N . SER A 1 86 ? 11.929 10.805 -1.576 1.00 92.44 86 SER A N 1
ATOM 700 C CA . SER A 1 86 ? 12.704 10.573 -0.358 1.00 92.44 86 SER A CA 1
ATOM 701 C C . SER A 1 86 ? 13.342 9.196 -0.433 1.00 92.44 86 SER A C 1
ATOM 703 O O . SER A 1 86 ? 12.701 8.241 -0.868 1.00 92.44 86 SER A O 1
ATOM 705 N N . SER A 1 87 ? 14.592 9.080 0.013 1.00 92.12 87 SER A N 1
ATOM 706 C CA . SER A 1 87 ? 15.255 7.784 0.192 1.00 92.12 87 SER A CA 1
ATOM 707 C C . SER A 1 87 ? 14.734 7.025 1.419 1.00 92.12 87 SER A C 1
ATOM 709 O O . SER A 1 87 ? 14.985 5.831 1.555 1.00 92.12 87 SER A O 1
ATOM 711 N N . SER A 1 88 ? 13.988 7.694 2.307 1.00 93.69 88 SER A N 1
ATOM 712 C CA . SER A 1 88 ? 13.381 7.090 3.491 1.00 93.69 88 SER A CA 1
ATOM 713 C C . SER A 1 88 ? 11.921 6.727 3.227 1.00 93.69 88 SER A C 1
ATOM 715 O O . SER A 1 88 ? 11.058 7.601 3.107 1.00 93.69 88 SER A O 1
ATOM 717 N N . ARG A 1 89 ? 11.629 5.421 3.221 1.00 90.50 89 ARG A N 1
ATOM 718 C CA . ARG A 1 89 ? 10.254 4.897 3.175 1.00 90.50 89 ARG A CA 1
ATOM 719 C C . ARG A 1 89 ? 9.395 5.484 4.295 1.00 90.50 89 ARG A C 1
ATOM 721 O O . ARG A 1 89 ? 8.265 5.895 4.052 1.00 90.50 89 ARG A O 1
ATOM 728 N N . ASP A 1 90 ? 9.939 5.569 5.504 1.00 92.12 90 ASP A N 1
ATOM 729 C CA . ASP A 1 90 ? 9.195 6.047 6.671 1.00 92.12 90 ASP A CA 1
ATOM 730 C C . ASP A 1 90 ? 8.843 7.539 6.542 1.00 92.12 90 ASP A C 1
ATOM 732 O O . ASP A 1 90 ? 7.772 7.968 6.968 1.00 92.12 90 ASP A O 1
ATOM 736 N N . SER A 1 91 ? 9.699 8.333 5.886 1.00 92.56 91 SER A N 1
ATOM 737 C CA . SER A 1 91 ? 9.393 9.726 5.538 1.00 92.56 91 SER A CA 1
ATOM 738 C C . SER A 1 91 ? 8.224 9.840 4.553 1.00 92.56 91 SER A C 1
ATOM 740 O O . SER A 1 91 ? 7.391 10.731 4.716 1.00 92.56 91 SER A O 1
ATOM 742 N N . LEU A 1 92 ? 8.125 8.940 3.566 1.00 92.94 92 LEU A N 1
ATOM 743 C CA . LEU A 1 92 ? 6.979 8.891 2.650 1.00 92.94 92 LEU A CA 1
ATOM 744 C C . LEU A 1 92 ? 5.704 8.452 3.380 1.00 92.94 92 LEU A C 1
ATOM 746 O O . LEU A 1 92 ? 4.667 9.094 3.237 1.00 92.94 92 LEU A O 1
ATOM 750 N N . MET A 1 93 ? 5.796 7.421 4.224 1.00 94.00 93 MET A N 1
ATOM 751 C CA . MET A 1 93 ? 4.666 6.901 5.002 1.00 94.00 93 MET A CA 1
ATOM 752 C C . MET A 1 93 ? 4.054 7.966 5.921 1.00 94.00 93 MET A C 1
ATOM 754 O O . MET A 1 93 ? 2.834 8.074 6.010 1.00 94.00 93 MET A O 1
ATOM 758 N N . LYS A 1 94 ? 4.877 8.819 6.549 1.00 94.88 94 LYS A N 1
ATOM 759 C CA . LYS A 1 94 ? 4.398 9.934 7.386 1.00 94.88 94 LYS A CA 1
ATOM 760 C C . LYS A 1 94 ? 3.516 10.934 6.636 1.00 94.88 94 LYS A C 1
ATOM 762 O O . LYS A 1 94 ? 2.800 11.685 7.286 1.00 94.88 94 LYS A O 1
ATOM 767 N N . ARG A 1 95 ? 3.545 10.976 5.301 1.00 95.25 95 ARG A N 1
ATOM 768 C CA . ARG A 1 95 ? 2.717 11.903 4.513 1.00 95.25 95 ARG A CA 1
ATOM 769 C C . ARG A 1 95 ? 1.267 11.441 4.396 1.00 95.25 95 ARG A C 1
ATOM 771 O O . ARG A 1 95 ? 0.408 12.273 4.132 1.00 95.25 95 ARG A O 1
ATOM 778 N N . ILE A 1 96 ?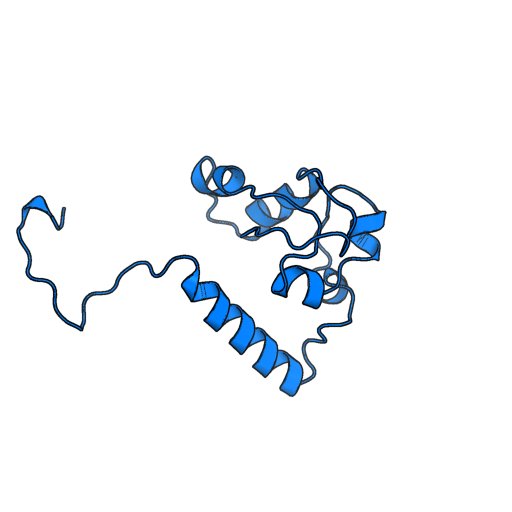 0.992 10.154 4.630 1.00 96.62 96 ILE A N 1
ATOM 779 C CA . ILE A 1 96 ? -0.357 9.566 4.550 1.00 96.62 96 ILE A CA 1
ATOM 780 C C . ILE A 1 96 ? -1.322 10.257 5.524 1.00 96.62 96 ILE A C 1
ATOM 782 O O . ILE A 1 96 ? -2.492 10.438 5.202 1.00 96.62 96 ILE A O 1
ATOM 786 N N . GLN A 1 97 ? -0.826 10.745 6.665 1.00 97.38 97 GLN A N 1
ATOM 787 C CA . GLN A 1 97 ? -1.640 11.460 7.653 1.00 97.38 97 GLN A CA 1
ATOM 788 C C . GLN A 1 97 ? -2.221 12.788 7.138 1.00 97.38 97 GLN A C 1
ATOM 790 O O . GLN A 1 97 ? -3.137 13.327 7.740 1.00 97.38 97 GLN A O 1
ATOM 795 N N . TYR A 1 98 ? -1.694 13.327 6.036 1.00 96.50 98 TYR A N 1
ATOM 796 C CA . TYR A 1 98 ? -2.168 14.577 5.433 1.00 96.50 98 TYR A CA 1
ATOM 797 C C . TYR A 1 98 ? -3.041 14.342 4.193 1.00 96.50 98 TYR A C 1
ATOM 799 O O . TYR A 1 98 ? -3.408 15.294 3.511 1.00 96.50 98 TYR A O 1
ATOM 807 N N . GLN A 1 99 ? -3.343 13.083 3.867 1.00 96.31 99 GLN A N 1
ATOM 808 C CA . GLN A 1 99 ? -4.110 12.714 2.683 1.00 96.31 99 GLN A CA 1
ATOM 809 C C . GLN A 1 99 ? -5.597 12.626 3.022 1.00 96.31 99 GLN A C 1
ATOM 811 O O . GLN A 1 99 ? -6.052 11.625 3.570 1.00 96.31 99 GLN A O 1
ATOM 816 N N . GLU A 1 100 ? -6.356 13.668 2.695 1.00 97.31 100 GLU A N 1
ATOM 817 C CA . GLU A 1 100 ? -7.797 13.705 2.950 1.00 97.31 100 GLU A CA 1
ATOM 818 C C . GLU A 1 100 ? -8.547 12.644 2.112 1.00 97.31 100 GLU A C 1
ATOM 820 O O . GLU A 1 100 ? -8.325 12.541 0.897 1.00 97.31 100 GLU A O 1
ATOM 825 N N . PRO A 1 101 ? -9.417 11.815 2.725 1.00 97.50 101 PRO A N 1
ATOM 826 C CA . PRO A 1 101 ? -10.213 10.842 1.990 1.00 97.50 101 PRO A CA 1
ATOM 827 C C . PRO A 1 101 ? -11.329 11.525 1.191 1.00 97.50 101 PRO A C 1
ATOM 829 O O . PRO A 1 101 ? -11.932 12.499 1.628 1.00 97.50 101 PRO A O 1
ATOM 832 N N . THR A 1 102 ? -11.662 10.957 0.032 1.00 98.12 102 THR A N 1
ATOM 833 C CA . THR A 1 102 ? -12.796 11.418 -0.803 1.00 98.12 102 THR A CA 1
ATOM 834 C C . THR A 1 102 ? -14.047 10.555 -0.653 1.00 98.12 102 THR A C 1
ATOM 836 O O . THR A 1 102 ? -15.117 10.921 -1.134 1.00 98.12 102 THR A O 1
ATOM 839 N N . PHE A 1 103 ? -13.916 9.407 0.013 1.00 97.62 103 PHE A N 1
ATOM 840 C CA . PHE A 1 103 ? -15.005 8.490 0.333 1.00 97.62 103 PHE A CA 1
ATOM 841 C C . PHE A 1 103 ? -14.782 7.890 1.717 1.00 97.62 103 PHE A C 1
ATOM 843 O O . PHE A 1 103 ? -13.643 7.759 2.166 1.00 97.62 103 PHE A O 1
ATOM 850 N N . ASP A 1 104 ? -15.864 7.441 2.348 1.00 97.75 104 ASP A N 1
ATOM 851 C CA . ASP A 1 104 ? -15.758 6.603 3.536 1.00 97.75 104 ASP A CA 1
ATOM 852 C C . ASP A 1 104 ? -15.049 5.277 3.224 1.00 97.75 104 ASP A C 1
ATOM 854 O O . ASP A 1 104 ? -15.087 4.746 2.106 1.00 97.75 104 ASP A O 1
ATOM 858 N N . ILE A 1 105 ? -14.428 4.706 4.254 1.00 98.06 105 ILE A N 1
ATOM 859 C CA . ILE A 1 105 ? -13.752 3.407 4.197 1.00 98.06 105 ILE A CA 1
ATOM 860 C C . ILE A 1 105 ? -14.730 2.361 3.653 1.00 98.06 105 ILE A C 1
ATOM 862 O O . ILE A 1 105 ? -15.844 2.215 4.155 1.00 98.06 105 ILE A O 1
ATOM 866 N N . ARG A 1 106 ? -14.305 1.627 2.621 1.00 98.12 106 ARG A N 1
ATOM 867 C CA . ARG A 1 106 ? -15.092 0.622 1.884 1.00 98.12 106 ARG A CA 1
ATOM 868 C C . ARG A 1 106 ? -16.319 1.160 1.146 1.00 98.12 106 ARG A C 1
ATOM 870 O O . ARG A 1 106 ? -16.956 0.371 0.455 1.00 98.12 106 ARG A O 1
ATOM 877 N N . ALA A 1 107 ? -16.631 2.453 1.170 1.00 98.12 107 ALA A N 1
ATOM 878 C CA . ALA A 1 107 ? -17.786 2.971 0.433 1.00 98.12 107 ALA A CA 1
ATOM 879 C C . ALA A 1 107 ? -17.610 2.847 -1.089 1.00 98.12 107 ALA A C 1
ATOM 881 O O . ALA A 1 107 ? -18.572 2.584 -1.809 1.00 98.12 107 ALA A O 1
ATOM 882 N N . LYS A 1 108 ? -16.373 2.975 -1.588 1.00 97.62 108 LYS A N 1
ATOM 883 C CA . LYS A 1 108 ? -16.057 2.879 -3.017 1.00 97.62 108 LYS A CA 1
ATOM 884 C C . LYS A 1 108 ? -14.696 2.228 -3.253 1.00 97.62 108 LYS A C 1
ATOM 886 O O . LYS A 1 108 ? -13.801 2.320 -2.418 1.00 97.62 108 LYS A O 1
ATOM 891 N N . TRP A 1 109 ? -14.541 1.578 -4.405 1.00 98.19 109 TRP A N 1
ATOM 892 C CA . TRP A 1 109 ? -13.221 1.251 -4.938 1.00 98.19 109 TRP A CA 1
ATOM 893 C C . TRP A 1 109 ? -12.587 2.514 -5.531 1.00 98.19 109 TRP A C 1
ATOM 895 O O . TRP A 1 109 ? -13.197 3.184 -6.369 1.00 98.19 109 TRP A O 1
ATOM 905 N N . GLN A 1 110 ? -11.373 2.844 -5.102 1.00 97.62 110 GLN A N 1
ATOM 906 C CA . GLN A 1 110 ? -10.634 4.005 -5.583 1.00 97.62 110 GLN A CA 1
ATOM 907 C C . GLN A 1 110 ? -9.143 3.697 -5.633 1.00 97.62 110 GLN A C 1
ATOM 909 O O . GLN A 1 110 ? -8.458 3.687 -4.611 1.00 97.62 110 GLN A O 1
ATOM 914 N N . TYR A 1 111 ? -8.635 3.480 -6.847 1.00 97.06 111 TYR A N 1
ATOM 915 C CA . TYR A 1 111 ? -7.221 3.203 -7.065 1.00 97.06 111 TYR A CA 1
ATOM 916 C C . TYR A 1 111 ? -6.324 4.284 -6.449 1.00 97.06 111 TYR A C 1
ATOM 918 O O . TYR A 1 111 ? -6.382 5.450 -6.847 1.00 97.06 111 TYR A O 1
ATOM 926 N N . ASN A 1 112 ? -5.434 3.855 -5.563 1.00 94.81 112 ASN A N 1
ATOM 927 C CA . ASN A 1 112 ? -4.346 4.628 -4.973 1.00 94.81 112 ASN A CA 1
ATOM 928 C C . ASN A 1 112 ? -3.092 3.743 -4.937 1.00 94.81 112 ASN A C 1
ATOM 930 O O . ASN A 1 112 ? -3.211 2.518 -4.855 1.00 94.81 112 ASN A O 1
ATOM 934 N N . ASN A 1 113 ? -1.919 4.345 -5.133 1.00 92.75 113 ASN A N 1
ATOM 935 C CA . ASN A 1 113 ? -0.658 3.611 -5.208 1.00 92.75 113 ASN A CA 1
ATOM 936 C C . ASN A 1 113 ? -0.035 3.393 -3.834 1.00 92.75 113 ASN A C 1
ATOM 938 O O . ASN A 1 113 ? -0.185 4.280 -2.969 1.00 92.75 113 ASN A O 1
#

Secondary structure (DSSP, 8-state):
--GGGTPPP-TT-----GGGHHHHHHHHHHHHHHTTS--TTSBGGGT-TT---SSHHHHHH-BHHHHHTT-S-----HHHHHTS--S-HHHHHGGGGG---SS-TTTS-----

Sequence (113 aa):
KYYDKKIPVTPNNLFAIGSCTKALTAATLDLLQDDNKVNYDKPVREYLPALQFYNEQMNAKIIVRDLMSHRTGLPRHDYSWYGFPSSSRDSLMKRIQYQEPTFDIRAKWQYNN

Organism: NCBI:txid43658

Radius of gyration: 17.26 Å; chains: 1; bounding box: 40×34×45 Å

InterPro domains:
  IPR001466 Beta-lactamase-related [PF00144] (4-113)
  IPR012338 Beta-lactamase/transpeptidase-like [G3DSA:3.40.710.10] (1-113)
  IPR012338 Beta-lactamase/transpeptidase-like [SSF56601] (3-113)
  IPR050491 Beta-lactamase AmpC-like [PTHR46825] (4-113)

Foldseek 3Di:
DCVVVPDDDDPPDDDDPPPVVLVVVVVVVVVCVVVVNFDQQDQVCVVVVLAAAQDPVLNPHDGNVLVSQQQSQFAEPPCLCVVPPDPDPSVSRVCNNVTDGPDHGNPDRHDYD

pLDDT: mean 95.06, std 6.39, range [55.28, 98.75]